Protein AF-A0A5T8IKK1-F1 (afdb_monomer)

Organism: Salmonella enterica (NCBI:txid28901)

Solvent-accessible surface area (backbone atoms only — not comparable to full-atom values): 3976 Å² total; per-residue (Å²): 112,68,43,78,73,42,81,82,24,60,73,46,46,78,49,71,47,87,91,43,98,36,35,36,41,41,36,35,91,95,45,74,46,82,44,78,52,74,65,86,80,66,60,63,71,65,50,48,67,68,48,50,70,75,72,52,59,76,88,74,74,115

Nearest PDB structures (foldseek):
  9asm-assembly1_B  TM=5.031E-01  e=5.611E+00  Homo sapiens
  9asp-assembly1_B  TM=2.994E-01  e=1.935E+00  Homo sapiens
  7uhy-assembly1_A-2  TM=4.001E-01  e=3.764E+00  Homo sapiens

pLDDT: mean 78.87, std 6.44, range [52.94, 89.75]

Mean predicted aligned error: 7.8 Å

Radius of gyration: 14.25 Å; Cα contacts (8 Å, |Δi|>4): 67; chains: 1; bounding box: 25×32×33 Å

Sequence (62 aa):
MLRNYHSSMKQATCELVPELDFFGLAGWGKHVISMVGFKTPYPQESIEQCVAPAHYPQEVKE

Secondary structure (DSSP, 8-state):
-GGGT-GGGTT-EEEE-TTSSSEEEEEETTEEEEEE--PSSP-HHHHHHHHHHHHS-GGG--

Structure (mmCIF, N/CA/C/O backbone):
data_AF-A0A5T8IKK1-F1
#
_entry.id   AF-A0A5T8IKK1-F1
#
loop_
_atom_site.group_PDB
_atom_site.id
_atom_site.type_symbol
_atom_site.label_atom_id
_atom_site.label_alt_id
_atom_site.l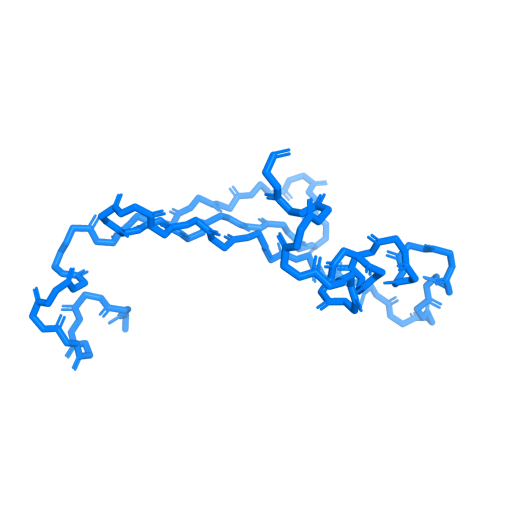abel_comp_id
_atom_site.label_asym_id
_atom_site.label_entity_id
_atom_site.label_seq_id
_atom_site.pdbx_PDB_ins_code
_atom_site.Cartn_x
_atom_site.Cartn_y
_atom_site.Cartn_z
_atom_site.occupancy
_atom_site.B_iso_or_equiv
_atom_site.auth_seq_id
_atom_site.auth_comp_id
_atom_site.auth_asym_id
_atom_site.auth_atom_id
_atom_site.pdbx_PDB_model_num
ATOM 1 N N . MET A 1 1 ? 0.369 -11.574 11.140 1.00 69.75 1 MET A N 1
ATOM 2 C CA . MET A 1 1 ? -0.763 -10.805 10.567 1.00 69.75 1 MET A CA 1
ATOM 3 C C . MET A 1 1 ? -0.955 -9.541 11.394 1.00 69.75 1 MET A C 1
ATOM 5 O O . MET A 1 1 ? -0.941 -9.662 12.613 1.00 69.75 1 MET A O 1
ATOM 9 N N . LEU A 1 2 ? -1.131 -8.368 10.771 1.00 72.75 2 LEU A N 1
ATOM 10 C CA . LEU A 1 2 ? -1.232 -7.049 11.439 1.00 72.75 2 LEU A CA 1
ATOM 11 C C . LEU A 1 2 ? -2.200 -7.027 12.639 1.00 72.75 2 LEU A C 1
ATOM 13 O O . LEU A 1 2 ? -1.905 -6.430 13.669 1.00 72.75 2 LEU A O 1
ATOM 17 N N . ARG A 1 3 ? -3.302 -7.783 12.554 1.00 82.31 3 ARG A N 1
ATOM 18 C CA . ARG A 1 3 ? -4.309 -7.947 13.620 1.00 82.31 3 ARG A CA 1
ATOM 19 C C . ARG A 1 3 ? -3.764 -8.456 14.959 1.00 82.31 3 ARG A C 1
ATOM 21 O O . ARG A 1 3 ? -4.345 -8.158 15.996 1.00 82.31 3 ARG A O 1
ATOM 28 N N . ASN A 1 4 ? -2.661 -9.204 14.934 1.00 84.25 4 ASN A N 1
ATOM 29 C CA . ASN A 1 4 ? -2.043 -9.789 16.126 1.00 84.25 4 ASN A CA 1
ATOM 30 C C . ASN A 1 4 ? -0.904 -8.928 16.686 1.00 84.25 4 ASN A C 1
ATOM 32 O O . ASN A 1 4 ? -0.354 -9.268 17.726 1.00 84.25 4 ASN A O 1
ATOM 36 N N . TYR A 1 5 ? -0.521 -7.853 15.989 1.00 83.94 5 TYR A N 1
ATOM 37 C CA . TYR A 1 5 ? 0.596 -7.005 16.396 1.00 83.94 5 TYR A CA 1
ATOM 38 C C . TYR A 1 5 ? 0.182 -5.990 17.467 1.00 83.94 5 TYR A C 1
ATOM 40 O O . TYR A 1 5 ? 0.847 -5.859 18.489 1.00 83.94 5 TYR A O 1
ATOM 48 N N . HIS A 1 6 ? -0.936 -5.290 17.254 1.00 84.00 6 HIS A N 1
ATOM 49 C CA . HIS A 1 6 ? -1.434 -4.282 18.187 1.00 84.00 6 HIS A CA 1
ATOM 50 C C . HIS A 1 6 ? -2.966 -4.269 18.231 1.00 84.00 6 HIS A C 1
ATOM 52 O O . HIS A 1 6 ? -3.635 -4.506 17.224 1.00 84.00 6 HIS A O 1
ATOM 58 N N . SER A 1 7 ? -3.545 -3.956 19.393 1.00 85.06 7 SER A N 1
ATOM 59 C CA . SER A 1 7 ? -4.999 -3.997 19.617 1.00 85.06 7 SER A CA 1
ATOM 60 C C . SER A 1 7 ? -5.787 -3.055 18.697 1.00 85.06 7 SER A C 1
ATOM 62 O O . SER A 1 7 ? -6.896 -3.394 18.285 1.00 85.06 7 SER A O 1
ATOM 64 N N . SER A 1 8 ? -5.203 -1.916 18.312 1.00 82.88 8 SER A N 1
ATOM 65 C CA . SER A 1 8 ? -5.801 -0.972 17.352 1.00 82.88 8 SER A CA 1
ATOM 66 C C . SER A 1 8 ? -5.910 -1.527 15.926 1.00 82.88 8 SER A C 1
ATOM 68 O O . SER A 1 8 ? -6.685 -1.011 15.127 1.00 82.88 8 SER A O 1
ATOM 70 N N . MET A 1 9 ? -5.170 -2.590 15.602 1.00 84.62 9 MET A N 1
ATOM 71 C CA . MET A 1 9 ? -5.141 -3.212 14.276 1.00 84.62 9 MET A CA 1
ATOM 72 C C . MET A 1 9 ? -6.071 -4.424 14.174 1.00 84.62 9 MET A C 1
ATOM 74 O O . MET A 1 9 ? -6.056 -5.120 13.162 1.00 84.62 9 MET A O 1
ATOM 78 N N . LYS A 1 10 ? -6.906 -4.702 15.184 1.00 86.00 10 LYS A N 1
ATOM 79 C CA . LYS A 1 10 ? -7.818 -5.863 15.183 1.00 86.00 10 LYS A CA 1
ATOM 80 C C . LYS A 1 10 ? -8.718 -5.939 13.947 1.00 86.00 10 LYS A C 1
ATOM 82 O O . LYS A 1 10 ? -9.031 -7.035 13.495 1.00 86.00 10 LYS A O 1
ATOM 87 N N . GLN A 1 11 ? -9.101 -4.790 13.393 1.00 84.88 11 GLN A N 1
ATOM 88 C CA . GLN A 1 11 ? -9.940 -4.693 12.196 1.00 84.88 11 GLN A CA 1
ATOM 89 C C . GLN A 1 11 ? -9.131 -4.561 10.899 1.00 84.88 11 GLN A C 1
ATOM 91 O O . GLN A 1 11 ? -9.711 -4.262 9.863 1.00 84.88 11 GLN A O 1
ATOM 96 N N . ALA A 1 12 ? -7.810 -4.773 10.934 1.00 87.06 12 ALA A N 1
ATOM 97 C CA . ALA A 1 12 ? -6.972 -4.565 9.762 1.00 87.06 12 ALA A CA 1
ATOM 98 C C . ALA A 1 12 ? -7.449 -5.428 8.588 1.00 87.06 12 ALA A C 1
ATOM 100 O O . ALA A 1 12 ? -7.610 -6.634 8.765 1.00 87.06 12 ALA A O 1
ATOM 101 N N . THR A 1 13 ? -7.682 -4.858 7.414 1.00 85.62 13 THR A N 1
ATOM 102 C CA . THR A 1 13 ? -7.996 -5.608 6.187 1.00 85.62 13 THR A CA 1
ATOM 103 C C . THR A 1 13 ? -6.781 -5.627 5.271 1.00 85.62 13 THR A C 1
ATOM 105 O O . THR A 1 13 ? -5.909 -4.767 5.385 1.00 85.62 13 THR A O 1
ATOM 108 N N . CYS A 1 14 ? -6.682 -6.654 4.427 1.00 82.38 14 CYS A N 1
ATOM 109 C CA . CYS A 1 14 ? -5.663 -6.741 3.390 1.00 82.38 14 CYS A CA 1
ATOM 110 C C . CYS A 1 14 ? -6.320 -7.252 2.112 1.00 82.38 14 CYS A C 1
ATOM 112 O O . CYS A 1 14 ? -6.941 -8.316 2.140 1.00 82.38 14 CYS A O 1
ATOM 114 N N . GLU A 1 15 ? -6.184 -6.501 1.029 1.00 83.31 15 GLU A N 1
ATOM 115 C CA . GLU A 1 15 ? -6.628 -6.893 -0.307 1.00 83.31 15 GLU A CA 1
ATOM 116 C C . GLU A 1 15 ? -5.403 -6.998 -1.205 1.00 83.31 15 GLU A C 1
ATOM 118 O O . GLU A 1 15 ? -4.544 -6.121 -1.168 1.00 83.31 15 GLU A O 1
ATOM 123 N N . LEU A 1 16 ? -5.312 -8.077 -1.979 1.00 80.31 16 LEU A N 1
ATOM 124 C CA . LEU A 1 16 ? -4.256 -8.297 -2.964 1.00 80.31 16 LEU A CA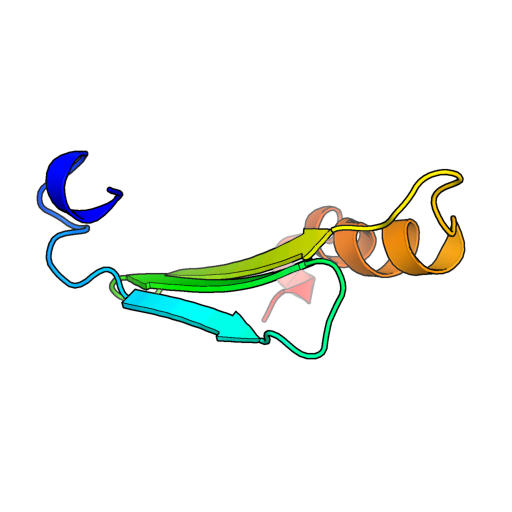 1
ATOM 125 C C . LEU A 1 16 ? -4.902 -8.365 -4.342 1.00 80.31 16 LEU A C 1
ATOM 127 O O . LEU A 1 16 ? -5.917 -9.042 -4.498 1.00 80.31 16 LEU A O 1
ATOM 131 N N . VAL A 1 17 ? -4.304 -7.700 -5.329 1.00 79.00 17 VAL A N 1
ATOM 132 C CA . VAL A 1 17 ? -4.747 -7.777 -6.728 1.00 79.00 17 VAL A CA 1
ATOM 133 C C . VAL A 1 17 ? -3.871 -8.806 -7.447 1.00 79.00 17 VAL A C 1
ATOM 135 O O . VAL A 1 17 ? -2.700 -8.519 -7.691 1.00 79.00 17 VAL A O 1
ATOM 138 N N . PRO A 1 18 ? -4.391 -10.003 -7.781 1.00 70.31 18 PRO A N 1
ATOM 139 C CA . PRO A 1 18 ? -3.581 -11.096 -8.333 1.00 70.31 18 PRO A CA 1
ATOM 140 C C . PRO A 1 18 ? -3.033 -10.813 -9.737 1.00 70.31 18 PRO A C 1
ATOM 142 O O . PRO A 1 18 ? -2.080 -11.448 -10.172 1.00 70.31 18 PRO A O 1
ATOM 145 N N . GLU A 1 19 ? -3.671 -9.890 -10.455 1.00 72.12 19 GLU A N 1
ATOM 146 C CA . GLU A 1 19 ? -3.347 -9.506 -11.834 1.00 72.12 19 GLU A CA 1
ATOM 147 C C . GLU A 1 19 ? -2.135 -8.565 -11.915 1.00 72.12 19 GLU A C 1
ATOM 149 O O . GLU A 1 19 ? -1.599 -8.332 -12.997 1.00 72.12 19 GLU A O 1
ATOM 154 N N . LEU A 1 20 ? -1.700 -8.028 -10.771 1.00 68.31 20 LEU A N 1
ATOM 155 C CA . LEU A 1 20 ? -0.532 -7.167 -10.644 1.00 68.31 20 LEU A CA 1
ATOM 156 C C . LEU A 1 20 ? 0.608 -7.946 -9.986 1.00 68.31 20 LEU A C 1
ATOM 158 O O . LEU A 1 20 ? 0.385 -8.722 -9.060 1.00 68.31 20 LEU A O 1
ATOM 162 N N . ASP A 1 21 ? 1.842 -7.702 -10.437 1.00 72.19 21 ASP A N 1
ATOM 163 C CA . ASP A 1 21 ? 3.033 -8.412 -9.944 1.00 72.19 21 ASP A CA 1
ATOM 164 C C . ASP A 1 21 ? 3.165 -8.361 -8.414 1.00 72.19 21 ASP A C 1
ATOM 166 O O . ASP A 1 21 ? 3.545 -9.353 -7.791 1.00 72.19 21 ASP A O 1
ATOM 170 N N . PHE A 1 22 ? 2.810 -7.225 -7.812 1.00 76.12 22 PHE A N 1
ATOM 171 C CA . PHE A 1 22 ? 2.469 -7.114 -6.398 1.00 76.12 22 PHE A CA 1
ATOM 172 C C . PHE A 1 22 ? 1.737 -5.790 -6.163 1.00 76.12 22 PHE A C 1
ATOM 174 O O . PHE A 1 22 ? 2.324 -4.713 -6.276 1.00 76.12 22 PHE A O 1
ATOM 181 N N . PHE A 1 23 ? 0.456 -5.864 -5.818 1.00 80.81 23 PHE A N 1
ATOM 182 C CA . PHE A 1 23 ? -0.314 -4.715 -5.356 1.00 80.81 23 PHE A CA 1
ATOM 183 C C . PHE A 1 23 ? -1.195 -5.140 -4.190 1.00 80.81 23 PHE A C 1
ATOM 185 O O . PHE A 1 23 ? -1.892 -6.155 -4.276 1.00 80.81 23 PHE A O 1
ATOM 192 N N . GLY A 1 24 ? -1.178 -4.359 -3.113 1.00 83.00 24 GLY A N 1
ATOM 193 C CA . GLY A 1 24 ? -2.050 -4.601 -1.981 1.00 83.00 24 GLY A CA 1
ATOM 194 C C . GLY A 1 24 ? -2.404 -3.361 -1.181 1.00 83.00 24 GLY A C 1
ATOM 195 O O . GLY A 1 24 ? -1.663 -2.382 -1.148 1.00 83.00 24 GLY A O 1
ATOM 196 N N . LEU A 1 25 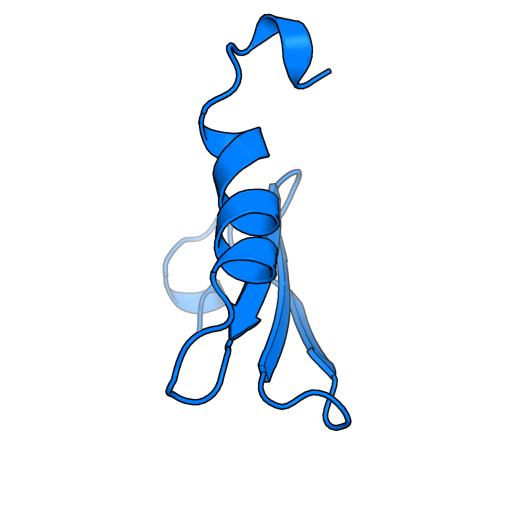? -3.549 -3.424 -0.509 1.00 83.50 25 LEU A N 1
ATOM 197 C CA . LEU A 1 25 ? -4.034 -2.379 0.385 1.00 83.50 25 LEU A CA 1
ATOM 198 C C . LEU A 1 25 ? -4.148 -2.930 1.796 1.00 83.50 25 LEU A C 1
ATOM 200 O O . LEU A 1 25 ? -4.770 -3.969 1.995 1.00 83.50 25 LEU A O 1
ATOM 204 N N . ALA A 1 26 ? -3.595 -2.217 2.774 1.00 85.12 26 ALA A N 1
ATOM 205 C CA . ALA A 1 26 ? -3.785 -2.507 4.188 1.00 85.12 26 ALA A CA 1
ATOM 206 C C . ALA A 1 26 ? -4.484 -1.333 4.875 1.00 85.12 26 ALA A C 1
ATOM 208 O O . ALA A 1 26 ? -3.975 -0.214 4.855 1.00 85.12 26 ALA A O 1
ATOM 209 N N . GLY A 1 27 ? -5.634 -1.577 5.502 1.00 84.56 27 GLY A N 1
ATOM 210 C CA . GLY A 1 27 ? -6.421 -0.530 6.160 1.00 84.56 27 GLY A CA 1
ATOM 211 C C . GLY A 1 27 ? -6.705 -0.843 7.623 1.00 84.56 27 GLY A C 1
ATOM 212 O O . GLY A 1 27 ? -7.022 -1.983 7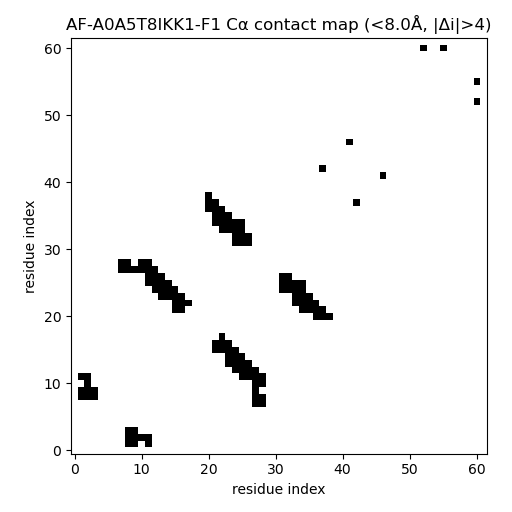.939 1.00 84.56 27 GLY A O 1
ATOM 213 N N . TRP A 1 28 ? -6.611 0.142 8.522 1.00 89.75 28 TRP A N 1
ATOM 214 C CA . TRP A 1 28 ? -7.104 0.054 9.904 1.00 89.75 28 TRP A CA 1
ATOM 215 C C . TRP A 1 28 ? -7.463 1.442 10.456 1.00 89.75 28 TRP A C 1
ATOM 217 O O . TRP A 1 28 ? -6.674 2.385 10.396 1.00 89.75 28 TRP A O 1
ATOM 227 N N . GLY A 1 29 ? -8.652 1.583 11.048 1.00 85.50 29 GLY A N 1
ATOM 228 C CA . GLY A 1 29 ? -9.120 2.881 11.544 1.00 85.50 29 GLY A CA 1
ATOM 229 C C . GLY A 1 29 ? -9.146 3.933 10.428 1.00 85.50 29 GLY A C 1
ATOM 230 O O . GLY A 1 29 ? -9.854 3.759 9.444 1.00 85.50 29 GLY A O 1
ATOM 231 N N . LYS A 1 30 ? -8.367 5.011 10.582 1.00 85.56 30 LYS A N 1
ATOM 232 C CA . LYS A 1 30 ? -8.200 6.073 9.568 1.00 85.56 30 LYS A CA 1
ATOM 233 C C . LYS A 1 30 ? -6.948 5.901 8.698 1.00 85.56 30 LYS A C 1
ATOM 235 O O . LYS A 1 30 ? -6.608 6.796 7.935 1.00 85.56 30 LYS A O 1
ATOM 240 N N . HIS A 1 31 ? -6.231 4.793 8.851 1.00 83.88 31 HIS A N 1
ATOM 241 C CA . HIS A 1 31 ? -4.996 4.534 8.125 1.00 83.88 31 HIS A CA 1
ATOM 242 C C . HIS A 1 31 ? -5.273 3.610 6.949 1.00 83.88 31 HIS A C 1
ATOM 244 O O . HIS A 1 31 ? -5.887 2.557 7.120 1.00 83.88 31 HIS A O 1
ATOM 250 N N . VAL A 1 32 ? -4.775 3.995 5.779 1.00 83.06 32 VAL A N 1
ATOM 251 C CA . VAL A 1 32 ? -4.726 3.158 4.583 1.00 83.06 32 VAL A CA 1
ATOM 252 C C . VAL A 1 32 ? -3.301 3.219 4.050 1.00 83.06 32 VAL A C 1
ATOM 254 O O . VAL A 1 32 ? -2.747 4.302 3.875 1.00 83.06 32 VAL A O 1
ATOM 257 N N . ILE A 1 33 ? -2.700 2.056 3.826 1.00 84.88 33 ILE A N 1
ATOM 258 C CA . ILE A 1 33 ? -1.394 1.906 3.193 1.00 84.88 33 ILE A CA 1
ATOM 259 C C . ILE A 1 33 ? -1.605 1.215 1.853 1.00 84.88 33 ILE A C 1
ATOM 261 O O . ILE A 1 33 ? -2.183 0.130 1.803 1.00 84.88 33 ILE A O 1
ATOM 265 N N . SER A 1 34 ? -1.092 1.836 0.792 1.00 84.69 34 SER A N 1
ATOM 266 C CA . SER A 1 34 ? -0.929 1.200 -0.511 1.00 84.69 3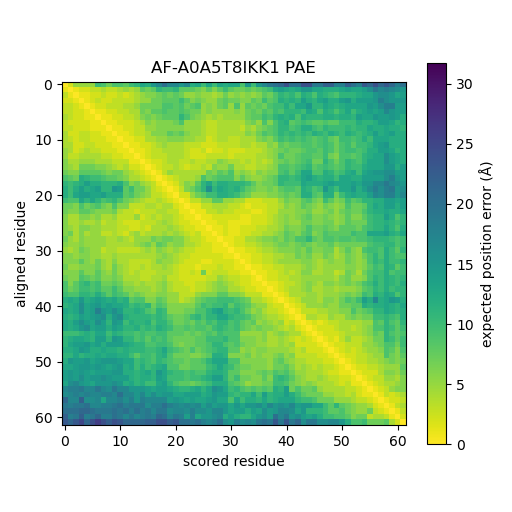4 SER A CA 1
ATOM 267 C C . SER A 1 34 ? 0.466 0.600 -0.616 1.00 84.69 34 SER A C 1
ATOM 269 O O . SER A 1 34 ? 1.461 1.257 -0.307 1.00 84.69 34 SER A O 1
ATOM 271 N N . MET A 1 35 ? 0.532 -0.665 -1.012 1.00 85.44 35 MET A N 1
ATOM 272 C CA . MET A 1 35 ? 1.760 -1.413 -1.216 1.00 85.44 35 MET A CA 1
ATOM 273 C C . MET A 1 35 ? 1.853 -1.791 -2.688 1.00 85.44 35 MET A C 1
ATOM 275 O O . MET A 1 35 ? 0.968 -2.460 -3.215 1.00 85.44 35 MET A O 1
ATOM 279 N N . VAL A 1 36 ? 2.946 -1.398 -3.331 1.00 80.88 36 VAL A N 1
ATOM 280 C CA . VAL A 1 36 ? 3.254 -1.751 -4.718 1.00 80.88 36 VAL A CA 1
ATOM 281 C C . VAL A 1 36 ? 4.621 -2.412 -4.777 1.00 80.88 36 VAL A C 1
ATOM 283 O O . VAL A 1 36 ? 5.526 -2.050 -4.023 1.00 80.88 36 VAL A O 1
ATOM 286 N N . GLY A 1 37 ? 4.773 -3.404 -5.641 1.00 80.50 37 GLY A N 1
ATOM 287 C CA . GLY A 1 37 ? 6.028 -4.113 -5.832 1.00 80.50 37 GLY A CA 1
ATOM 288 C C . GLY A 1 37 ? 6.344 -4.214 -7.309 1.00 80.50 37 GLY A C 1
ATOM 289 O O . GLY A 1 37 ? 5.472 -4.449 -8.141 1.00 80.50 37 GLY A O 1
ATOM 290 N N . PHE A 1 38 ? 7.618 -4.020 -7.619 1.00 80.56 38 PHE A N 1
ATOM 291 C CA . PHE A 1 38 ? 8.132 -4.002 -8.977 1.00 80.56 38 PHE A CA 1
ATOM 292 C C . PHE A 1 38 ? 9.147 -5.128 -9.139 1.00 80.56 38 PHE A C 1
ATOM 294 O O . PHE A 1 38 ? 9.972 -5.361 -8.251 1.00 80.56 38 PHE A O 1
ATOM 301 N N . LYS A 1 39 ? 9.116 -5.812 -10.284 1.00 78.88 39 LYS A N 1
ATOM 302 C CA . LYS A 1 39 ? 10.201 -6.721 -10.661 1.00 78.88 39 LYS A CA 1
ATOM 303 C C . LYS A 1 39 ? 11.460 -5.921 -10.962 1.00 78.88 39 LYS A C 1
ATOM 305 O O . LYS A 1 39 ? 11.394 -4.786 -11.425 1.00 78.88 39 LYS A O 1
ATOM 310 N N . THR A 1 40 ? 12.613 -6.524 -10.703 1.00 76.69 40 THR A N 1
ATOM 311 C CA . THR A 1 40 ? 13.886 -5.953 -11.131 1.00 76.69 40 THR A CA 1
ATOM 312 C C . THR A 1 40 ? 14.056 -6.140 -12.647 1.00 76.69 40 THR A C 1
ATOM 314 O O . THR A 1 40 ? 13.705 -7.201 -13.169 1.00 76.69 40 THR A O 1
ATOM 317 N N . PRO A 1 41 ? 14.607 -5.146 -13.369 1.00 83.88 41 PRO A N 1
ATOM 318 C CA . PRO A 1 41 ? 15.032 -3.830 -12.886 1.00 83.88 41 PRO A CA 1
ATOM 319 C C . PRO A 1 41 ? 13.842 -2.908 -12.579 1.00 83.88 41 PRO A C 1
ATOM 321 O O . PRO A 1 41 ? 12.850 -2.898 -13.302 1.00 83.88 41 PRO A O 1
ATOM 324 N N . TYR A 1 42 ? 13.953 -2.124 -11.505 1.00 76.12 42 TYR A N 1
ATOM 325 C CA . TYR A 1 42 ? 12.854 -1.269 -11.070 1.00 76.12 42 TYR A CA 1
ATOM 326 C C . TYR A 1 42 ? 12.618 -0.099 -12.042 1.00 76.12 42 TYR A C 1
ATOM 328 O O . TYR A 1 42 ? 13.579 0.591 -12.394 1.00 76.12 42 TYR A O 1
ATOM 336 N N . PRO A 1 43 ? 11.365 0.185 -12.436 1.00 80.25 43 PRO A N 1
ATOM 337 C CA . PRO A 1 43 ? 11.044 1.359 -13.236 1.00 80.25 43 PRO A CA 1
ATOM 338 C C . PRO A 1 43 ? 11.165 2.625 -12.377 1.00 80.25 43 PRO A C 1
ATOM 340 O O . PRO A 1 43 ? 10.386 2.837 -11.446 1.00 80.25 43 PRO A O 1
ATOM 343 N N . GLN A 1 44 ? 12.158 3.464 -12.685 1.00 77.12 44 GLN A N 1
ATOM 344 C CA . GLN A 1 44 ? 12.481 4.666 -11.909 1.00 77.12 44 GLN A CA 1
ATOM 345 C C . GLN A 1 44 ? 11.28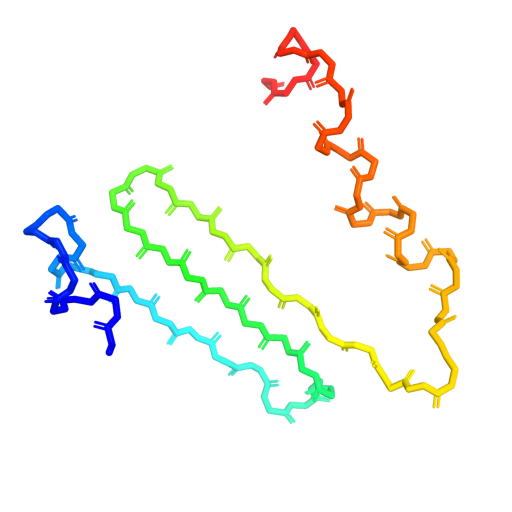4 5.622 -11.785 1.00 77.1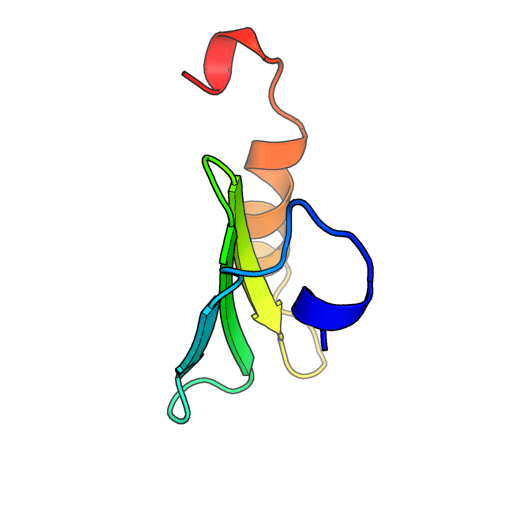2 44 GLN A C 1
ATOM 347 O O . GLN A 1 44 ? 10.971 6.069 -10.685 1.00 77.12 44 GLN A O 1
ATOM 352 N N . GLU A 1 45 ? 10.565 5.853 -12.884 1.00 77.69 45 GLU A N 1
ATOM 353 C CA . GLU A 1 45 ? 9.390 6.733 -12.919 1.00 77.69 45 GLU A CA 1
ATOM 354 C C . GLU A 1 45 ? 8.280 6.262 -11.964 1.00 77.69 45 GLU A C 1
ATOM 356 O O . GLU A 1 45 ? 7.695 7.060 -11.232 1.00 77.69 45 GLU A O 1
ATOM 361 N N . SER A 1 46 ? 8.023 4.950 -11.902 1.00 74.56 46 SER A N 1
ATOM 362 C CA . SER A 1 46 ? 6.996 4.397 -11.014 1.00 74.56 46 SER A CA 1
ATOM 363 C C . SER A 1 46 ? 7.411 4.446 -9.543 1.00 74.56 46 SER A C 1
ATOM 365 O O . SER A 1 46 ? 6.558 4.653 -8.681 1.00 74.56 46 SER A O 1
ATOM 367 N N . ILE A 1 47 ? 8.706 4.296 -9.235 1.00 74.88 47 ILE A N 1
ATOM 368 C CA . ILE A 1 47 ? 9.218 4.486 -7.870 1.00 74.88 47 ILE A CA 1
ATOM 369 C C . ILE A 1 47 ? 9.043 5.941 -7.440 1.00 74.88 47 ILE A C 1
ATOM 371 O O . ILE A 1 47 ? 8.513 6.189 -6.358 1.00 74.88 47 ILE A O 1
ATOM 375 N N . GLU A 1 48 ? 9.463 6.892 -8.277 1.00 78.06 48 GLU A N 1
ATOM 376 C CA . GLU A 1 48 ? 9.409 8.324 -7.972 1.00 78.06 48 GLU A CA 1
ATOM 377 C C . GLU A 1 48 ? 7.979 8.781 -7.662 1.00 78.06 48 GLU A C 1
ATOM 379 O O . GLU A 1 48 ? 7.756 9.437 -6.646 1.00 78.06 48 GLU A O 1
ATOM 384 N N . GLN A 1 49 ? 6.992 8.351 -8.452 1.00 75.75 49 GLN A N 1
ATOM 385 C CA . GLN A 1 49 ? 5.578 8.655 -8.202 1.00 75.75 49 GLN A CA 1
ATOM 386 C C . GLN A 1 49 ? 5.055 8.079 -6.877 1.00 75.75 49 GLN A C 1
ATOM 388 O O . GLN A 1 49 ? 4.204 8.692 -6.234 1.00 75.75 49 GLN A O 1
ATOM 393 N N . CYS A 1 50 ? 5.565 6.924 -6.441 1.00 73.50 50 CYS A N 1
ATOM 394 C CA . CYS A 1 50 ? 5.135 6.291 -5.193 1.00 73.50 50 CYS A CA 1
ATOM 395 C C . CYS A 1 50 ? 5.739 6.957 -3.950 1.00 73.50 50 CYS A C 1
ATOM 397 O O . CYS A 1 50 ? 5.105 6.977 -2.894 1.00 73.50 50 CYS A O 1
ATOM 399 N N . VAL A 1 51 ? 6.956 7.498 -4.055 1.00 75.00 51 VAL A N 1
ATOM 400 C CA . VAL A 1 51 ? 7.662 8.117 -2.919 1.00 75.00 51 VAL A CA 1
ATOM 401 C C . VAL A 1 51 ? 7.473 9.629 -2.850 1.00 75.00 51 VAL A C 1
ATOM 403 O O . VAL A 1 51 ? 7.499 10.186 -1.754 1.00 75.00 51 VAL A O 1
ATOM 406 N N . ALA A 1 52 ? 7.234 10.304 -3.979 1.00 77.25 52 ALA A N 1
ATOM 407 C CA . ALA A 1 52 ? 7.099 11.759 -4.035 1.00 77.25 52 ALA A CA 1
ATOM 408 C C . ALA A 1 52 ? 6.056 12.313 -3.042 1.00 77.25 52 ALA A C 1
ATOM 410 O O . ALA A 1 52 ? 6.407 13.229 -2.292 1.00 77.25 52 ALA A O 1
ATOM 411 N N . PRO A 1 53 ? 4.846 11.729 -2.904 1.00 74.94 53 PRO A N 1
ATOM 412 C CA . PRO A 1 53 ? 3.880 12.184 -1.907 1.00 74.94 53 PRO A CA 1
ATOM 413 C C . PRO A 1 53 ? 4.384 12.082 -0.467 1.00 74.94 53 PRO A C 1
ATOM 415 O O . PRO A 1 53 ? 4.025 12.909 0.368 1.00 74.94 53 PRO A O 1
ATOM 418 N N . ALA A 1 54 ? 5.245 11.110 -0.147 1.00 74.44 54 ALA A N 1
ATOM 419 C CA . ALA A 1 54 ? 5.806 10.974 1.195 1.00 74.44 54 ALA A CA 1
ATOM 420 C C . ALA A 1 54 ? 6.709 12.164 1.559 1.00 74.44 54 ALA A C 1
ATOM 422 O O . ALA A 1 54 ? 6.725 12.576 2.722 1.00 74.44 54 ALA A O 1
ATOM 423 N N . HIS A 1 55 ? 7.378 12.757 0.568 1.00 76.75 55 HIS A N 1
ATOM 424 C CA . HIS A 1 55 ? 8.282 13.893 0.735 1.00 76.75 55 HIS A CA 1
ATOM 425 C C . HIS A 1 55 ? 7.580 15.253 0.808 1.00 76.75 55 HIS A C 1
ATOM 427 O O . HIS A 1 55 ? 8.223 16.236 1.174 1.00 76.75 55 HIS A O 1
ATOM 433 N N . TYR A 1 56 ? 6.282 15.337 0.498 1.00 78.31 56 TYR A N 1
ATOM 434 C CA . TYR A 1 56 ? 5.572 16.609 0.584 1.00 78.31 56 TYR A CA 1
ATOM 435 C C . TYR A 1 56 ? 5.398 17.075 2.039 1.00 78.31 56 TYR A C 1
ATOM 437 O O . TYR A 1 56 ? 5.141 16.248 2.931 1.00 78.31 56 TYR A O 1
ATOM 445 N N . PRO A 1 57 ? 5.523 18.391 2.293 1.00 73.56 57 PRO A N 1
ATOM 446 C CA . PRO A 1 57 ? 5.179 18.971 3.582 1.00 73.56 57 PRO A CA 1
ATOM 447 C C . PRO A 1 57 ? 3.701 18.719 3.895 1.00 73.56 57 PRO A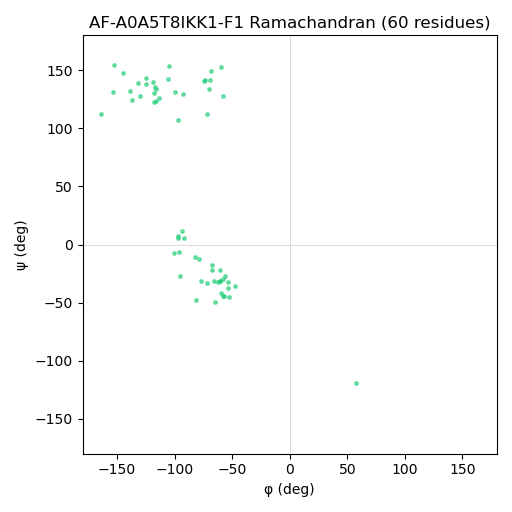 C 1
ATOM 449 O O . PRO A 1 57 ? 2.877 18.528 2.999 1.00 73.56 57 PRO A O 1
ATOM 452 N N . GLN A 1 58 ? 3.372 18.673 5.185 1.00 69.62 58 GLN A N 1
ATOM 453 C CA . GLN A 1 58 ? 2.045 18.272 5.660 1.00 69.62 58 GLN A CA 1
ATOM 454 C C . GLN A 1 58 ? 0.920 19.157 5.098 1.00 69.62 58 GLN A C 1
ATOM 456 O O . GLN A 1 58 ? -0.165 18.652 4.844 1.00 69.62 58 GLN A O 1
ATOM 461 N N . GLU A 1 59 ? 1.213 20.427 4.811 1.00 75.31 59 GLU A N 1
ATOM 462 C CA . GLU A 1 59 ? 0.292 21.404 4.209 1.00 75.31 59 GLU A CA 1
ATOM 463 C C . GLU A 1 59 ? -0.227 21.011 2.814 1.00 75.31 59 GLU A C 1
ATOM 465 O O . GLU A 1 59 ? -1.254 21.518 2.382 1.00 75.31 59 GLU A O 1
ATOM 470 N N . VAL A 1 60 ? 0.479 20.129 2.098 1.00 72.75 60 VAL A N 1
ATOM 471 C CA . VAL A 1 60 ? 0.136 19.697 0.729 1.00 72.75 60 VAL A CA 1
ATOM 472 C C . VAL A 1 60 ? -0.568 18.330 0.726 1.00 72.75 60 VAL A C 1
ATOM 474 O O . VAL A 1 60 ? -1.029 17.867 -0.311 1.00 72.75 60 VAL A O 1
ATOM 477 N N . LYS A 1 61 ? -0.645 17.654 1.880 1.00 62.88 61 LYS A N 1
ATOM 478 C CA . LYS A 1 61 ? -1.210 16.300 2.020 1.00 62.88 61 LYS A CA 1
ATOM 479 C C . LYS A 1 61 ? -2.708 16.285 2.371 1.00 62.88 61 LYS A C 1
ATOM 481 O O . LYS A 1 61 ? -3.223 15.198 2.639 1.00 62.88 61 LYS A O 1
ATOM 486 N N . GLU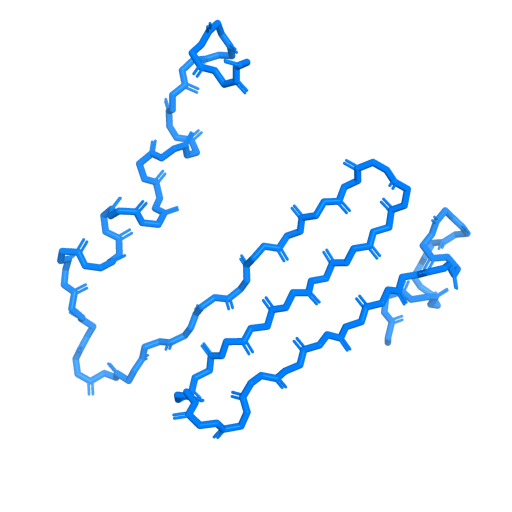 A 1 62 ? -3.370 17.445 2.399 1.00 52.94 62 GLU A N 1
ATOM 487 C CA . GLU A 1 62 ? -4.820 17.583 2.642 1.00 52.94 62 GLU A CA 1
ATOM 488 C C . GLU A 1 62 ? -5.649 17.601 1.353 1.00 52.94 62 GLU A C 1
ATOM 490 O O . GLU A 1 62 ? -5.255 18.301 0.392 1.00 52.94 62 GLU A O 1
#

Foldseek 3Di:
DQCVPDVQCVVWDKDFDPVAPTWMWIDTDPDIDTDHDDDPPDDPVVVCVVCVLVPDDPVVVD